Protein AF-A0A3P3VTB8-F1 (afdb_monomer)

pLDDT: mean 76.6, std 10.44, range [50.94, 91.19]

Radius of gyration: 18.46 Å; Cα contacts (8 Å, |Δi|>4): 112; chains: 1; bounding box: 45×30×48 Å

Solvent-accessible surface area (backbone atoms only — not comparable to full-atom values): 8836 Å² total; per-residue (Å²): 131,90,79,65,89,88,55,55,67,68,58,54,49,50,52,53,50,48,54,49,54,54,49,49,51,56,59,46,67,49,94,80,74,82,86,60,81,71,48,73,71,50,76,67,31,66,63,47,53,44,28,51,78,47,33,76,83,40,93,88,55,77,40,37,70,62,40,43,54,48,49,53,51,51,52,53,52,51,52,54,54,50,50,55,60,48,59,49,99,59,34,91,54,35,62,60,30,21,59,41,39,76,76,73,36,62,77,93,73,43,54,72,66,22,50,47,26,39,48,52,52,52,56,52,50,49,54,51,49,53,50,49,53,58,51,36,54,62,70,58,62,73,57,72,62,46,58,50,52,52,73,113

Foldseek 3Di:
DDDDLVDDLVVSVVVLLVVLLVVLVVQLPDPDDDQDPADPLLVPDPLLVLLLVLAVPQPVHFTNVSSVSVSVSLVVSLVVQLQSQCVPPPNPCLVVLCVCLVPPDDPVRRDPSSVVSVVSSVVSSVVSVVVSSVCSSVSYYRDVSSVVSRVD

Secondary structure (DSSP, 8-state):
----TTS-HHHHHHHHHHHHHHHHHHHTT-S---PPPPPHHHHT-HHHHHHHHTSTT-TT---HHHHHHHHHHHHHHHHHHHHHHHHSSSHHHHHHHHHIIIIIS-GGG--HHHHHHHHHHHHHHHHHHHHHHHHHTT--PPPHHHHHHT--

Organism: NCBI:txid2488791

Mean predicted aligned error: 8.89 Å

Sequence (152 aa):
MKLDPTLPWDTLFNRVLQSWKDSAFCQARRPYFIEEPTCESCASDRYVALAMAHDPGSDEGWPHWMQHTLHELINELRTDLLIHLIERPHADGAIEDYYRGSGLIPQHRQDLATRQAVRIVHDHGTVLDLWLRHRLTNLGAWPARVRRAART

Structure (mmCIF, N/CA/C/O backbone):
data_AF-A0A3P3VTB8-F1
#
_entry.id   AF-A0A3P3VTB8-F1
#
loop_
_atom_site.group_PDB
_atom_site.id
_atom_site.type_symbol
_atom_site.l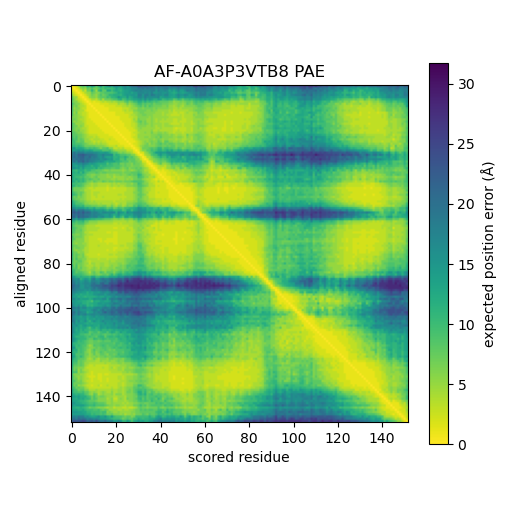abel_atom_id
_atom_site.label_alt_id
_atom_site.label_comp_id
_atom_site.label_asym_id
_atom_site.label_entity_id
_atom_site.label_seq_id
_atom_site.pdbx_PDB_ins_code
_atom_site.Cartn_x
_atom_site.Cartn_y
_atom_site.Cartn_z
_atom_site.occupancy
_atom_site.B_iso_or_equiv
_atom_site.auth_seq_id
_atom_site.auth_comp_id
_atom_site.auth_asym_id
_atom_site.auth_atom_id
_atom_site.pdbx_PDB_model_num
ATOM 1 N N . MET A 1 1 ? 8.432 10.037 6.265 1.00 52.84 1 MET A N 1
ATOM 2 C CA . MET A 1 1 ? 7.830 11.286 5.717 1.00 52.84 1 MET A CA 1
ATOM 3 C C . MET A 1 1 ? 6.620 11.630 6.585 1.00 52.84 1 MET A C 1
ATOM 5 O O . MET A 1 1 ? 5.892 10.702 6.874 1.00 52.84 1 MET A O 1
ATOM 9 N N . LYS A 1 2 ? 6.382 12.870 7.050 1.00 57.00 2 LYS A N 1
ATOM 10 C CA . LYS A 1 2 ? 5.132 13.157 7.799 1.00 57.00 2 LYS A CA 1
ATOM 11 C C . LYS A 1 2 ? 3.961 13.279 6.817 1.00 57.00 2 LYS A C 1
ATOM 13 O O . LYS A 1 2 ? 4.006 14.152 5.949 1.00 57.00 2 LYS A O 1
ATOM 18 N N . LEU A 1 3 ? 2.962 12.401 6.926 1.00 60.25 3 LEU A N 1
ATOM 19 C CA . LEU A 1 3 ? 1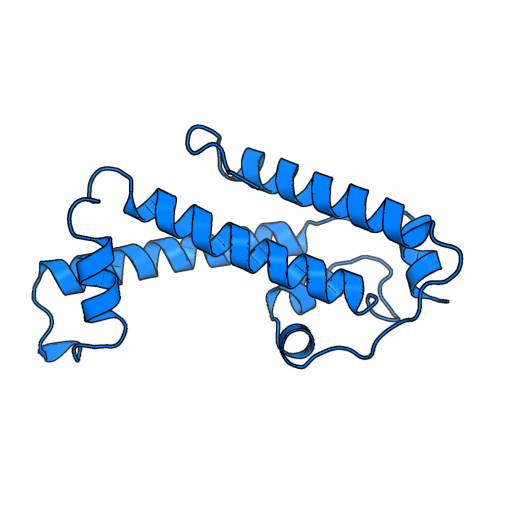.731 12.484 6.136 1.00 60.25 3 LEU A CA 1
ATOM 20 C C . LEU A 1 3 ? 0.850 13.635 6.642 1.00 60.25 3 LEU A C 1
ATOM 22 O O . LEU A 1 3 ? 0.812 13.924 7.835 1.00 60.25 3 LEU A O 1
ATOM 26 N N . ASP A 1 4 ? 0.174 14.316 5.716 1.00 66.12 4 ASP A N 1
ATOM 27 C CA . ASP A 1 4 ? -0.827 15.331 6.049 1.00 66.12 4 ASP A CA 1
ATOM 28 C C . ASP A 1 4 ? -2.194 14.638 6.216 1.00 66.12 4 ASP A C 1
ATOM 30 O O . ASP A 1 4 ? -2.764 14.186 5.217 1.00 66.12 4 ASP A O 1
ATOM 34 N N . PRO A 1 5 ? -2.740 14.554 7.443 1.00 60.44 5 PRO A N 1
ATOM 35 C CA . PRO A 1 5 ? -3.971 13.813 7.740 1.00 60.44 5 PRO A CA 1
ATOM 36 C C . PRO A 1 5 ? -5.236 14.429 7.127 1.00 60.44 5 PRO A C 1
ATOM 38 O O . PRO A 1 5 ? -6.322 13.838 7.193 1.00 60.44 5 PRO A O 1
ATOM 41 N N . THR A 1 6 ? -5.131 15.640 6.574 1.00 66.00 6 THR A N 1
ATOM 42 C CA . THR A 1 6 ? -6.253 16.340 5.941 1.00 66.00 6 THR A CA 1
ATOM 43 C C . THR A 1 6 ? -6.437 15.954 4.476 1.00 66.00 6 THR A C 1
ATOM 45 O O . THR A 1 6 ? -7.511 16.176 3.914 1.00 66.00 6 THR A O 1
ATOM 48 N N . LEU A 1 7 ? -5.427 15.333 3.861 1.00 67.31 7 LEU A N 1
ATOM 49 C CA . LEU A 1 7 ? -5.478 14.930 2.463 1.00 67.31 7 LEU A CA 1
ATOM 50 C C . LEU A 1 7 ? -6.221 13.595 2.278 1.00 67.31 7 LEU A C 1
ATOM 52 O O . LEU A 1 7 ? -6.109 12.695 3.114 1.00 67.31 7 LEU A O 1
ATOM 56 N N . PRO A 1 8 ? -6.937 13.413 1.150 1.00 79.69 8 PRO A N 1
ATOM 57 C CA . PRO A 1 8 ? -7.477 12.112 0.770 1.00 79.69 8 PRO A CA 1
ATOM 58 C C . PRO A 1 8 ? -6.373 11.051 0.686 1.00 79.69 8 PRO A C 1
ATOM 60 O O . PRO A 1 8 ? -5.266 11.336 0.221 1.00 79.69 8 PRO A O 1
ATOM 63 N N . TRP A 1 9 ? -6.681 9.809 1.069 1.00 79.19 9 TRP A N 1
ATOM 64 C CA . TRP A 1 9 ? -5.707 8.708 1.065 1.00 79.19 9 TRP A CA 1
ATOM 65 C C . TRP A 1 9 ? -5.075 8.478 -0.299 1.00 79.19 9 TRP A C 1
ATOM 67 O O . TRP A 1 9 ? -3.876 8.227 -0.384 1.00 79.19 9 TRP A O 1
ATOM 77 N N . ASP A 1 10 ? -5.849 8.630 -1.374 1.00 82.38 10 ASP A N 1
ATOM 78 C CA . ASP A 1 10 ? -5.330 8.503 -2.733 1.00 82.38 10 ASP A CA 1
ATOM 79 C C . ASP A 1 10 ? -4.266 9.558 -3.046 1.00 82.38 10 ASP A C 1
ATOM 81 O O . ASP A 1 10 ? -3.280 9.255 -3.716 1.00 82.38 10 ASP A O 1
ATOM 85 N N . THR A 1 11 ? -4.423 10.781 -2.536 1.00 84.69 11 THR A N 1
ATOM 86 C CA . THR A 1 11 ? -3.439 11.855 -2.705 1.00 84.69 11 THR A CA 1
ATOM 87 C C . THR A 1 11 ? -2.154 11.536 -1.948 1.00 84.69 11 THR A C 1
ATOM 89 O O . THR A 1 11 ? -1.064 11.677 -2.505 1.00 84.69 11 THR A O 1
ATOM 92 N N . LEU A 1 12 ? -2.272 11.065 -0.702 1.00 80.94 12 LEU A N 1
ATOM 93 C CA . LEU A 1 12 ? -1.123 10.643 0.104 1.00 80.94 12 LEU A CA 1
ATOM 94 C C . LEU A 1 12 ? -0.386 9.478 -0.562 1.00 80.94 12 LEU A C 1
ATOM 96 O O . LEU A 1 12 ? 0.823 9.562 -0.773 1.00 80.94 12 LEU A O 1
ATOM 100 N N . PHE A 1 13 ? -1.121 8.448 -0.987 1.00 84.56 13 PHE A N 1
ATOM 101 C CA . PHE A 1 13 ? -0.577 7.299 -1.704 1.00 84.56 13 PHE A CA 1
ATOM 102 C C . PHE A 1 13 ? 0.151 7.706 -2.974 1.00 84.56 13 PHE A C 1
ATOM 104 O O . PHE A 1 13 ? 1.286 7.302 -3.183 1.00 84.56 13 PHE A O 1
ATOM 111 N N . ASN A 1 14 ? -0.477 8.527 -3.820 1.00 86.31 14 ASN A N 1
ATOM 112 C CA . ASN A 1 14 ? 0.114 8.958 -5.082 1.00 86.31 14 ASN A CA 1
ATOM 113 C C . ASN A 1 14 ? 1.413 9.729 -4.863 1.00 86.31 14 ASN A C 1
ATOM 115 O O . ASN A 1 14 ? 2.375 9.526 -5.599 1.00 86.31 14 ASN A O 1
ATOM 119 N N . ARG A 1 15 ? 1.464 10.585 -3.839 1.00 85.38 15 ARG A N 1
ATOM 120 C CA . ARG A 1 15 ? 2.673 11.336 -3.495 1.00 85.38 15 ARG A CA 1
ATOM 121 C C . ARG A 1 15 ? 3.795 10.415 -3.021 1.00 85.38 15 ARG A C 1
ATOM 123 O O . ARG A 1 15 ? 4.923 10.546 -3.488 1.00 85.38 15 ARG A O 1
ATOM 130 N N . VAL A 1 16 ? 3.478 9.490 -2.117 1.00 85.06 16 VAL A N 1
ATOM 131 C CA . VAL A 1 16 ? 4.416 8.486 -1.600 1.00 85.06 16 VAL A CA 1
ATOM 132 C C . VAL A 1 16 ? 4.930 7.599 -2.740 1.00 85.06 16 VAL A C 1
ATOM 134 O O . VAL A 1 16 ? 6.137 7.445 -2.916 1.00 85.06 16 VAL A O 1
ATOM 137 N N . LEU A 1 17 ? 4.020 7.099 -3.577 1.00 85.31 17 LEU A N 1
ATOM 138 C CA . LEU A 1 17 ? 4.336 6.274 -4.736 1.00 85.31 17 LEU A CA 1
ATOM 139 C C . LEU A 1 17 ? 5.222 7.019 -5.736 1.00 85.31 17 LEU A C 1
ATOM 141 O O . LEU A 1 17 ? 6.186 6.446 -6.238 1.00 85.31 17 LEU A O 1
ATOM 145 N N . GLN A 1 18 ? 4.921 8.287 -6.026 1.00 84.81 18 GLN A N 1
ATOM 146 C CA . GLN A 1 18 ? 5.731 9.092 -6.936 1.00 84.81 18 GLN A CA 1
ATOM 147 C C . GLN A 1 18 ? 7.135 9.318 -6.371 1.00 84.81 18 GLN A C 1
ATOM 149 O O . GLN A 1 18 ? 8.112 9.099 -7.080 1.00 84.81 18 GLN A O 1
ATOM 154 N N . SER A 1 19 ? 7.249 9.654 -5.083 1.00 85.19 19 SER A N 1
ATOM 155 C CA . SER A 1 19 ? 8.545 9.801 -4.411 1.00 85.19 19 SER A CA 1
ATOM 156 C C . SER A 1 19 ? 9.375 8.517 -4.481 1.00 85.19 19 SER A C 1
ATOM 158 O O . SER A 1 19 ? 10.590 8.564 -4.678 1.00 85.19 19 SER A O 1
ATOM 160 N N . TRP A 1 20 ? 8.733 7.360 -4.335 1.00 86.56 20 TRP A N 1
ATOM 161 C CA . TRP A 1 20 ? 9.401 6.073 -4.481 1.00 86.56 20 TRP A CA 1
ATOM 162 C C . TRP A 1 20 ? 9.832 5.795 -5.923 1.00 86.56 20 TRP A C 1
ATOM 164 O O . TRP A 1 20 ? 10.980 5.413 -6.144 1.00 86.56 20 TRP A O 1
ATOM 174 N N . LYS A 1 21 ? 8.977 6.076 -6.917 1.00 83.69 21 LYS A N 1
ATOM 175 C CA . LYS A 1 21 ? 9.332 5.987 -8.345 1.00 83.69 21 LYS A CA 1
ATOM 176 C C . LYS A 1 21 ? 10.522 6.890 -8.700 1.00 83.69 21 LYS A C 1
ATOM 178 O O . LYS A 1 21 ? 11.412 6.468 -9.439 1.00 83.69 21 LYS A O 1
ATOM 183 N N . ASP A 1 22 ? 10.578 8.096 -8.143 1.00 84.06 22 ASP A N 1
ATOM 184 C CA . ASP A 1 22 ? 11.679 9.041 -8.352 1.00 84.06 22 ASP A CA 1
ATOM 185 C C . ASP A 1 22 ? 12.980 8.543 -7.700 1.00 84.06 22 ASP A C 1
ATOM 187 O O . ASP A 1 22 ? 14.054 8.611 -8.305 1.00 84.06 22 ASP A O 1
ATOM 191 N N . SER A 1 23 ? 12.890 7.974 -6.493 1.00 81.56 23 SER A N 1
ATOM 192 C CA . SER A 1 23 ? 14.022 7.331 -5.815 1.00 81.56 23 SER A CA 1
ATOM 193 C C . SER A 1 23 ? 14.555 6.147 -6.625 1.00 81.56 23 SER A C 1
ATOM 195 O O . SER A 1 23 ? 15.757 6.067 -6.888 1.00 81.56 23 SER A O 1
ATOM 197 N N . ALA A 1 24 ? 13.660 5.289 -7.120 1.00 78.50 24 ALA A N 1
ATOM 198 C CA . ALA A 1 24 ? 13.995 4.169 -7.992 1.00 78.50 24 ALA A CA 1
ATOM 199 C C . ALA A 1 24 ? 14.728 4.627 -9.261 1.00 78.50 24 ALA A C 1
ATOM 201 O O . ALA A 1 24 ? 15.731 4.034 -9.664 1.00 78.50 24 ALA A O 1
ATOM 202 N N . PHE A 1 25 ? 14.291 5.737 -9.861 1.00 78.12 25 PHE A N 1
ATOM 203 C CA . PHE A 1 25 ? 14.976 6.329 -11.006 1.00 78.12 25 PHE A CA 1
ATOM 204 C C . PHE A 1 25 ? 16.382 6.833 -10.659 1.00 78.12 25 PHE A C 1
ATOM 206 O O . PHE A 1 25 ? 17.309 6.674 -11.456 1.00 78.12 25 PHE A O 1
ATOM 213 N N . CYS A 1 26 ? 16.566 7.430 -9.481 1.00 78.56 26 CYS A N 1
ATOM 214 C CA . CYS A 1 26 ? 17.874 7.877 -9.006 1.00 78.56 26 CYS A CA 1
ATOM 215 C C . CYS A 1 26 ? 18.827 6.707 -8.728 1.00 78.56 26 CYS A C 1
ATOM 217 O O . CYS A 1 26 ? 20.000 6.791 -9.097 1.00 78.56 26 CYS A O 1
ATOM 219 N N . GLN A 1 27 ? 18.340 5.616 -8.133 1.00 75.19 27 GLN A N 1
ATOM 220 C CA . GLN A 1 27 ? 19.145 4.416 -7.874 1.00 75.19 27 GLN A CA 1
ATOM 221 C C . GLN A 1 27 ? 19.598 3.753 -9.178 1.00 75.19 27 GLN A C 1
ATOM 223 O O . GLN A 1 27 ? 20.789 3.511 -9.356 1.00 75.19 27 GLN A O 1
ATOM 228 N N . ALA A 1 28 ? 18.696 3.617 -10.156 1.00 72.81 28 ALA A N 1
ATOM 229 C CA . ALA A 1 28 ? 18.994 3.088 -11.492 1.00 72.81 28 ALA A CA 1
ATOM 230 C C . ALA A 1 28 ? 20.028 3.910 -12.300 1.00 72.81 28 ALA A C 1
ATOM 232 O O . ALA A 1 28 ? 20.452 3.494 -13.379 1.00 72.81 28 ALA A O 1
ATOM 233 N N . ARG A 1 29 ? 20.413 5.109 -11.839 1.00 69.69 29 ARG A N 1
ATOM 234 C CA . ARG A 1 29 ? 21.456 5.945 -12.466 1.00 69.69 29 ARG A CA 1
ATOM 235 C C . ARG A 1 29 ? 22.849 5.726 -11.879 1.00 69.69 29 ARG A C 1
ATOM 237 O O . ARG A 1 29 ? 23.797 6.295 -12.422 1.00 69.69 29 ARG A O 1
ATOM 244 N N . ARG A 1 30 ? 22.990 4.982 -10.780 1.00 69.44 30 ARG A N 1
ATOM 245 C CA . ARG A 1 30 ? 24.281 4.802 -10.109 1.00 69.44 30 ARG A CA 1
ATOM 246 C C . ARG A 1 30 ? 25.142 3.781 -10.874 1.00 69.44 30 ARG A C 1
ATOM 248 O O . ARG A 1 30 ? 24.647 2.706 -11.182 1.00 69.44 30 ARG A O 1
ATOM 255 N N . PRO A 1 31 ? 26.415 4.097 -11.183 1.00 54.88 31 PRO A N 1
ATOM 256 C CA . PRO A 1 31 ? 27.281 3.250 -12.014 1.00 54.88 31 PRO A CA 1
ATOM 257 C C . PRO A 1 31 ? 27.795 1.975 -11.325 1.00 54.88 31 PRO A C 1
ATOM 259 O O . PRO A 1 31 ? 28.299 1.092 -12.006 1.00 54.88 31 PRO A O 1
ATOM 262 N N . TYR A 1 32 ? 27.662 1.870 -10.001 1.00 58.56 32 TYR A N 1
ATOM 263 C CA . TYR A 1 32 ? 28.029 0.687 -9.222 1.00 58.56 32 TYR A CA 1
ATOM 264 C C . TYR A 1 32 ? 26.876 0.373 -8.279 1.00 58.56 32 TYR A C 1
ATOM 266 O O . TYR A 1 32 ? 26.818 0.887 -7.161 1.00 58.56 32 TYR A O 1
ATOM 274 N N . PHE A 1 33 ? 25.909 -0.391 -8.770 1.00 61.06 33 PHE A N 1
ATOM 275 C CA . PHE A 1 33 ? 24.847 -0.926 -7.938 1.00 61.06 33 PHE A CA 1
ATOM 276 C C . PHE A 1 33 ? 25.173 -2.396 -7.678 1.00 61.06 33 PHE A C 1
ATOM 278 O O . PHE A 1 33 ? 25.219 -3.183 -8.615 1.00 61.06 33 PHE A O 1
ATOM 285 N N . ILE A 1 34 ? 25.491 -2.745 -6.430 1.00 61.09 34 ILE A N 1
ATOM 286 C CA . ILE A 1 34 ? 25.679 -4.145 -6.037 1.00 61.09 34 ILE A CA 1
ATOM 287 C C . ILE A 1 34 ? 24.298 -4.666 -5.675 1.00 61.09 34 ILE A C 1
ATOM 289 O O . ILE A 1 34 ? 23.673 -4.161 -4.743 1.00 61.09 34 ILE A O 1
ATOM 293 N N . GLU A 1 35 ? 23.810 -5.636 -6.438 1.00 68.00 35 GLU A N 1
ATOM 294 C CA . GLU A 1 35 ? 22.553 -6.286 -6.117 1.00 68.00 35 GLU A CA 1
ATOM 295 C C . GLU A 1 35 ? 22.746 -7.233 -4.930 1.00 68.00 35 GLU A C 1
ATOM 297 O O . GLU A 1 35 ? 23.545 -8.170 -4.965 1.00 68.00 35 GLU A O 1
ATOM 302 N N . GLU A 1 36 ? 22.027 -6.950 -3.850 1.00 72.44 36 GLU A N 1
ATOM 303 C CA . GLU A 1 36 ? 21.954 -7.837 -2.698 1.00 72.44 36 GLU A CA 1
ATOM 304 C C . GLU A 1 36 ? 20.910 -8.933 -2.944 1.00 72.44 36 GLU A C 1
ATOM 306 O O . GLU A 1 36 ? 19.890 -8.675 -3.591 1.00 72.44 36 GLU A O 1
ATOM 311 N N . PRO A 1 37 ? 21.113 -10.145 -2.404 1.00 77.06 37 PRO A N 1
ATOM 312 C CA . PRO A 1 37 ? 20.089 -11.178 -2.444 1.00 77.06 37 PRO A CA 1
ATOM 313 C C . PRO A 1 37 ? 18.820 -10.721 -1.716 1.00 77.06 37 PRO A C 1
ATOM 315 O O . PRO A 1 37 ? 18.876 -9.979 -0.733 1.00 77.06 37 PRO A O 1
ATOM 318 N N . THR A 1 38 ? 17.668 -11.204 -2.182 1.00 79.00 38 THR A N 1
ATOM 319 C CA . THR A 1 38 ? 16.370 -10.895 -1.576 1.00 79.00 38 THR A CA 1
ATOM 320 C C . THR A 1 38 ? 16.325 -11.326 -0.109 1.00 79.00 38 THR A C 1
ATOM 322 O O . THR A 1 38 ? 16.593 -12.486 0.205 1.00 79.00 38 THR A O 1
ATOM 325 N N . CYS A 1 39 ? 15.960 -10.413 0.796 1.00 86.25 39 CYS A N 1
ATOM 326 C CA . CYS A 1 39 ? 15.788 -10.746 2.210 1.00 86.25 39 CYS A CA 1
ATOM 327 C C . CYS A 1 39 ? 14.464 -11.487 2.486 1.00 86.25 39 CYS A C 1
ATOM 329 O O . CYS A 1 39 ? 13.510 -11.400 1.710 1.00 86.25 39 CYS A O 1
ATOM 331 N N . GLU A 1 40 ? 14.380 -12.190 3.620 1.00 85.50 40 GLU A N 1
ATOM 332 C CA . GLU A 1 40 ? 13.213 -13.006 4.007 1.00 85.50 40 GLU A CA 1
ATOM 333 C C . GLU A 1 40 ? 11.903 -12.199 4.064 1.00 85.50 40 GLU A C 1
ATOM 335 O O . GLU A 1 40 ? 10.859 -12.655 3.586 1.00 85.50 40 GLU A O 1
ATOM 340 N N . SER A 1 41 ? 11.965 -10.966 4.575 1.00 85.31 41 SER A N 1
ATOM 341 C CA . SER A 1 41 ? 10.813 -10.061 4.630 1.00 85.31 41 SER A CA 1
ATOM 342 C C . SER A 1 41 ? 10.291 -9.708 3.238 1.00 85.31 41 SER A C 1
ATOM 344 O O . SER A 1 41 ? 9.084 -9.673 3.036 1.00 85.31 41 SER A O 1
ATOM 346 N N . CYS A 1 42 ? 11.180 -9.487 2.263 1.00 84.56 42 CYS A N 1
ATOM 347 C CA . CYS A 1 42 ? 10.781 -9.182 0.885 1.00 84.56 42 CYS A CA 1
ATOM 348 C C . CYS A 1 42 ? 10.264 -10.424 0.159 1.00 84.56 42 CYS A C 1
ATOM 350 O O . CYS A 1 42 ? 9.267 -10.345 -0.552 1.00 84.56 42 CYS A O 1
ATOM 352 N N . ALA A 1 43 ? 10.901 -11.576 0.379 1.00 82.38 43 ALA A N 1
ATOM 353 C CA . ALA A 1 43 ? 10.512 -12.840 -0.239 1.00 82.38 43 ALA A CA 1
ATOM 354 C C . ALA A 1 43 ? 9.103 -13.299 0.177 1.00 82.38 43 ALA A C 1
ATOM 356 O O . ALA A 1 43 ? 8.418 -13.974 -0.590 1.00 82.38 43 ALA A O 1
ATOM 357 N N . SER A 1 44 ? 8.667 -12.932 1.384 1.00 86.19 44 SER A N 1
ATOM 358 C CA . SER A 1 44 ? 7.348 -13.27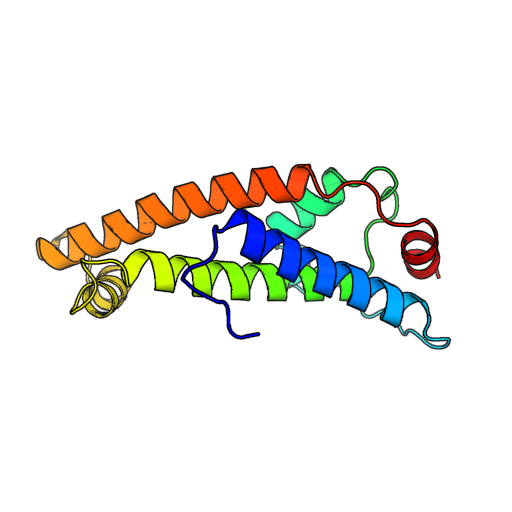2 1.928 1.00 86.19 44 SER A CA 1
ATOM 359 C C . SER A 1 44 ? 6.316 -12.142 1.816 1.00 86.19 44 SER A C 1
ATOM 361 O O . SER A 1 44 ? 5.150 -12.337 2.180 1.00 86.19 44 SER A O 1
ATOM 363 N N . ASP A 1 45 ? 6.694 -10.969 1.294 1.00 90.44 45 ASP A N 1
ATOM 364 C CA . ASP A 1 45 ? 5.782 -9.834 1.222 1.00 90.44 45 ASP A CA 1
ATOM 365 C C . ASP A 1 45 ? 4.748 -10.008 0.100 1.00 90.44 45 ASP A C 1
ATOM 367 O O . ASP A 1 45 ? 5.016 -9.879 -1.097 1.00 90.44 45 ASP A O 1
ATOM 371 N N . ARG A 1 46 ? 3.504 -10.256 0.517 1.00 90.56 46 ARG A N 1
ATOM 372 C CA . ARG A 1 46 ? 2.361 -10.458 -0.384 1.00 90.56 46 ARG A CA 1
ATOM 373 C C . ARG A 1 46 ? 2.064 -9.264 -1.293 1.00 90.56 46 ARG A C 1
ATOM 375 O O . ARG A 1 46 ? 1.488 -9.453 -2.359 1.00 90.56 46 ARG A O 1
ATOM 382 N N . TYR A 1 47 ? 2.371 -8.043 -0.867 1.00 90.50 47 TYR A N 1
ATOM 383 C CA . TYR A 1 47 ? 2.077 -6.832 -1.621 1.00 90.50 47 TYR A CA 1
ATOM 384 C C . TYR A 1 47 ? 3.138 -6.565 -2.681 1.00 90.50 47 TYR A C 1
ATOM 386 O O . TYR A 1 47 ? 2.789 -6.208 -3.805 1.00 90.50 47 TYR A O 1
ATOM 394 N N . VAL A 1 48 ? 4.408 -6.786 -2.345 1.00 89.00 48 VAL A N 1
ATOM 395 C CA . VAL A 1 48 ? 5.512 -6.770 -3.308 1.00 89.00 48 VAL A CA 1
ATOM 396 C C . VAL A 1 48 ? 5.283 -7.845 -4.367 1.00 89.00 48 VAL A C 1
ATOM 398 O O . VAL A 1 48 ? 5.285 -7.533 -5.556 1.00 89.00 48 VAL A O 1
ATOM 401 N N . ALA A 1 49 ? 4.971 -9.076 -3.951 1.00 89.06 49 ALA A N 1
ATOM 402 C CA . ALA A 1 49 ? 4.653 -10.166 -4.870 1.00 89.06 49 ALA A CA 1
ATOM 403 C C . ALA A 1 49 ? 3.464 -9.825 -5.786 1.00 89.06 49 ALA A C 1
ATOM 405 O O . ALA A 1 49 ? 3.517 -10.057 -6.994 1.00 89.06 49 ALA A O 1
ATOM 406 N N . LEU A 1 50 ? 2.404 -9.224 -5.233 1.00 90.81 50 LEU A N 1
ATOM 407 C CA . LEU A 1 50 ? 1.239 -8.788 -6.003 1.00 90.81 50 LEU A CA 1
ATOM 408 C C . LEU A 1 50 ? 1.591 -7.705 -7.032 1.00 90.81 50 LEU A C 1
ATOM 410 O O . LEU A 1 50 ? 1.132 -7.786 -8.171 1.00 90.81 50 LEU A O 1
ATOM 414 N N . ALA A 1 51 ? 2.382 -6.708 -6.631 1.00 89.00 51 ALA A N 1
ATOM 415 C CA . ALA A 1 51 ? 2.828 -5.617 -7.491 1.00 89.00 51 ALA A CA 1
ATOM 416 C C . ALA A 1 51 ? 3.692 -6.127 -8.651 1.00 89.00 51 ALA A C 1
ATOM 418 O O . ALA A 1 51 ? 3.464 -5.746 -9.796 1.00 89.00 51 ALA A O 1
ATOM 419 N N . MET A 1 52 ? 4.633 -7.029 -8.362 1.00 86.56 52 MET A N 1
ATOM 420 C CA . MET A 1 52 ? 5.478 -7.669 -9.371 1.00 86.56 52 MET A CA 1
ATOM 421 C C . MET A 1 52 ? 4.651 -8.498 -10.354 1.00 86.56 52 MET A C 1
ATOM 423 O O . MET A 1 52 ? 4.805 -8.346 -11.558 1.00 86.56 52 MET A O 1
ATOM 427 N N . ALA A 1 53 ? 3.709 -9.311 -9.867 1.00 87.56 53 ALA A N 1
ATOM 428 C CA . ALA A 1 53 ? 2.861 -10.143 -10.724 1.00 87.56 53 ALA A CA 1
ATOM 429 C C . ALA A 1 53 ? 1.997 -9.340 -11.719 1.00 87.56 53 ALA A C 1
ATOM 431 O O . ALA A 1 53 ? 1.535 -9.896 -12.713 1.00 87.56 53 ALA A O 1
ATOM 432 N N . HIS A 1 54 ? 1.764 -8.052 -11.451 1.00 87.81 54 HIS A N 1
ATOM 433 C CA . HIS A 1 54 ? 0.972 -7.157 -12.299 1.00 87.81 54 HIS A CA 1
ATOM 434 C C . HIS A 1 54 ? 1.825 -6.119 -13.041 1.00 87.81 54 HIS A C 1
ATOM 436 O O . HIS A 1 54 ? 1.271 -5.222 -13.678 1.00 87.81 54 HIS A O 1
ATOM 442 N N . ASP A 1 55 ? 3.155 -6.223 -12.988 1.00 83.50 55 ASP A N 1
ATOM 443 C CA . ASP A 1 55 ? 4.047 -5.360 -13.754 1.00 83.50 55 ASP A CA 1
ATOM 444 C C . ASP A 1 55 ? 4.281 -5.923 -15.166 1.00 83.50 55 ASP A C 1
ATOM 446 O O . ASP A 1 55 ? 4.921 -6.966 -15.332 1.00 83.50 55 ASP A O 1
ATOM 450 N N . PRO A 1 56 ? 3.806 -5.242 -16.223 1.00 68.88 56 PRO A N 1
ATOM 451 C CA . PRO A 1 56 ? 4.049 -5.676 -17.589 1.00 68.88 56 PRO A CA 1
ATOM 452 C C . PRO A 1 56 ? 5.539 -5.515 -17.947 1.00 68.88 56 PRO A C 1
ATOM 454 O O . PRO A 1 56 ? 6.022 -4.431 -18.302 1.00 68.88 56 PRO A O 1
ATOM 457 N N . GLY A 1 57 ? 6.266 -6.632 -17.890 1.00 65.19 57 GLY A N 1
ATOM 458 C CA . GLY A 1 57 ? 7.673 -6.746 -18.281 1.00 65.19 57 GLY A CA 1
ATOM 459 C C . GLY A 1 57 ? 8.629 -7.215 -17.182 1.00 65.19 57 GLY A C 1
ATOM 460 O O . GLY A 1 57 ? 9.838 -7.055 -17.366 1.00 65.19 57 GLY A O 1
ATOM 461 N N . SER A 1 58 ? 8.120 -7.770 -16.076 1.00 63.50 58 SER A N 1
ATOM 462 C CA . SER A 1 58 ? 8.921 -8.313 -14.970 1.00 63.50 58 SER A CA 1
ATOM 463 C C . SER A 1 58 ? 9.225 -9.816 -15.092 1.00 63.50 58 SER A C 1
ATOM 465 O O . SER A 1 58 ? 9.299 -10.494 -14.070 1.00 63.50 58 SER A O 1
ATOM 467 N N . ASP A 1 59 ? 9.397 -10.362 -16.300 1.00 61.50 59 ASP A N 1
ATOM 468 C CA . ASP A 1 59 ? 9.660 -11.805 -16.493 1.00 61.50 59 ASP A CA 1
ATOM 469 C C . ASP A 1 59 ? 10.899 -12.307 -15.712 1.00 61.50 59 ASP A C 1
ATOM 471 O O . ASP A 1 59 ? 10.998 -13.487 -15.393 1.00 61.50 59 ASP A O 1
ATOM 475 N N . GLU A 1 60 ? 11.815 -11.400 -15.352 1.00 65.56 60 GLU A N 1
ATOM 476 C CA . GLU A 1 60 ? 13.036 -11.665 -14.571 1.00 65.56 60 GLU A CA 1
ATOM 477 C C . GLU A 1 60 ? 12.940 -11.187 -13.103 1.00 65.56 60 GLU A 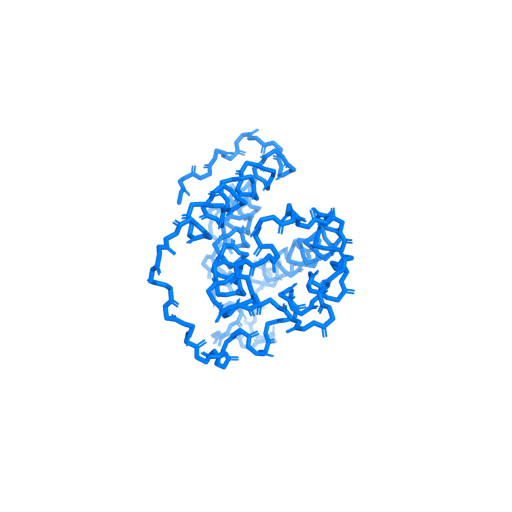C 1
ATOM 479 O O . GLU A 1 60 ? 13.908 -11.263 -12.353 1.00 65.56 60 GLU A O 1
ATOM 484 N N . GLY A 1 61 ? 11.765 -10.723 -12.663 1.00 73.50 61 GLY A N 1
ATOM 485 C CA . GLY A 1 61 ? 11.549 -10.155 -11.332 1.00 73.50 61 GLY A CA 1
ATOM 486 C C . GLY A 1 61 ? 12.024 -8.703 -11.191 1.00 73.50 61 GLY A C 1
ATOM 487 O O . GLY A 1 61 ? 12.483 -8.069 -12.140 1.00 73.50 61 GLY A O 1
ATOM 488 N N . TRP A 1 62 ? 11.838 -8.135 -9.998 1.00 81.62 62 TRP A N 1
ATOM 489 C CA . TRP A 1 62 ? 12.372 -6.819 -9.633 1.00 81.62 62 TRP A CA 1
ATOM 490 C C . TRP A 1 62 ? 13.642 -6.984 -8.798 1.00 81.62 62 TRP A C 1
ATOM 492 O O . TRP A 1 62 ? 13.728 -7.954 -8.046 1.00 81.62 62 TRP A O 1
ATOM 502 N N . PRO A 1 63 ? 14.571 -6.018 -8.812 1.00 80.69 63 PRO A N 1
ATOM 503 C CA . PRO A 1 63 ? 15.747 -6.074 -7.957 1.00 80.69 63 PRO A CA 1
ATOM 504 C C . PRO A 1 63 ? 15.391 -6.009 -6.479 1.00 80.69 63 PRO A C 1
ATOM 506 O O . PRO A 1 63 ? 14.408 -5.357 -6.103 1.00 80.69 63 PRO A O 1
ATOM 509 N N . HIS A 1 64 ? 16.229 -6.592 -5.621 1.00 83.69 64 HIS A N 1
ATOM 510 C CA . HIS A 1 64 ? 15.957 -6.629 -4.179 1.00 83.69 64 HIS A CA 1
ATOM 511 C C . HIS A 1 64 ? 15.704 -5.240 -3.579 1.00 83.69 64 HIS A C 1
ATOM 513 O O . HIS A 1 64 ? 14.730 -5.058 -2.858 1.00 83.69 64 HIS A O 1
ATOM 519 N N . TRP A 1 65 ? 16.512 -4.231 -3.909 1.00 82.94 65 TRP A N 1
ATOM 520 C CA . TRP A 1 65 ? 16.338 -2.878 -3.363 1.00 82.94 65 TRP A CA 1
ATOM 521 C C . TRP A 1 65 ? 14.961 -2.280 -3.670 1.00 82.94 65 TRP A C 1
ATOM 523 O O . TRP A 1 65 ? 14.404 -1.515 -2.882 1.00 82.94 65 TRP A O 1
ATOM 533 N N . MET A 1 66 ? 14.395 -2.622 -4.823 1.00 83.62 66 MET A N 1
ATOM 534 C CA . MET A 1 66 ? 13.104 -2.122 -5.266 1.00 83.62 66 MET A CA 1
ATOM 535 C C . MET A 1 66 ? 11.969 -2.823 -4.523 1.00 83.62 66 MET A C 1
ATOM 537 O O . MET A 1 66 ? 11.021 -2.170 -4.090 1.00 83.62 66 MET A O 1
ATOM 541 N N . GLN A 1 67 ? 12.109 -4.135 -4.318 1.00 86.44 67 GLN A N 1
ATOM 542 C CA . GLN A 1 67 ? 11.233 -4.922 -3.452 1.00 86.44 67 GLN A CA 1
ATOM 543 C C . GLN A 1 67 ? 11.258 -4.388 -2.012 1.00 86.44 67 GLN A C 1
ATOM 545 O O . GLN A 1 67 ? 10.210 -4.119 -1.430 1.00 86.44 67 GLN A O 1
ATOM 550 N N . HIS A 1 68 ? 12.456 -4.158 -1.472 1.00 87.06 68 HIS A N 1
ATOM 551 C CA . HIS A 1 68 ? 12.675 -3.713 -0.099 1.00 87.06 68 HIS A CA 1
ATOM 552 C C . HIS A 1 68 ? 12.095 -2.328 0.165 1.00 87.06 68 HIS A C 1
ATOM 554 O O . HIS A 1 68 ? 11.305 -2.142 1.086 1.00 87.06 68 HIS A O 1
ATOM 560 N N . THR A 1 69 ? 12.403 -1.366 -0.701 1.00 86.44 69 THR A N 1
ATOM 561 C CA . THR A 1 69 ? 11.886 0.000 -0.555 1.00 86.44 69 THR A CA 1
ATOM 562 C C . THR A 1 69 ? 10.369 0.078 -0.726 1.00 86.44 69 THR A C 1
ATOM 564 O O . THR A 1 69 ? 9.734 0.919 -0.092 1.00 86.44 69 THR A O 1
ATOM 567 N N . LEU A 1 70 ? 9.761 -0.795 -1.543 1.00 87.94 70 LEU A N 1
ATOM 568 C CA . LEU A 1 70 ? 8.302 -0.899 -1.618 1.00 87.94 70 LEU A CA 1
ATOM 569 C C . LEU A 1 70 ? 7.713 -1.506 -0.336 1.00 87.94 70 LEU A C 1
ATOM 571 O O . LEU A 1 70 ? 6.714 -0.995 0.167 1.00 87.94 70 LEU A O 1
ATOM 575 N N . HIS A 1 71 ? 8.321 -2.569 0.195 1.00 89.31 71 HIS A N 1
ATOM 576 C CA . HIS A 1 71 ? 7.915 -3.194 1.456 1.00 89.31 71 HIS A CA 1
ATOM 577 C C . HIS A 1 71 ? 7.915 -2.187 2.615 1.00 89.31 71 HIS A C 1
ATOM 579 O O . HIS A 1 71 ? 6.902 -2.030 3.300 1.00 89.31 71 HIS A O 1
ATOM 585 N N . GLU A 1 72 ? 9.018 -1.456 2.799 1.00 88.81 72 GLU A N 1
ATOM 586 C CA . GLU A 1 72 ? 9.140 -0.419 3.831 1.00 88.81 72 GLU A CA 1
ATOM 587 C C . GLU A 1 72 ? 8.061 0.655 3.672 1.00 88.81 72 GLU A C 1
ATOM 589 O O . GLU A 1 72 ? 7.330 0.957 4.615 1.00 88.81 72 GLU A O 1
ATOM 594 N N . LEU A 1 73 ? 7.885 1.162 2.451 1.00 87.75 73 LEU A N 1
ATOM 595 C CA . LEU A 1 73 ? 6.894 2.185 2.134 1.00 87.75 73 LEU A CA 1
ATOM 596 C C . LEU A 1 73 ? 5.462 1.742 2.442 1.00 87.75 73 LEU A C 1
ATOM 598 O O . LEU A 1 73 ? 4.670 2.526 2.968 1.00 87.75 73 LEU A O 1
ATOM 602 N N . ILE A 1 74 ? 5.106 0.498 2.117 1.00 88.88 74 ILE A N 1
ATOM 603 C CA . ILE A 1 74 ? 3.775 -0.042 2.408 1.00 88.88 74 ILE A CA 1
ATOM 604 C C . ILE A 1 74 ? 3.575 -0.183 3.916 1.00 88.88 74 ILE A C 1
ATOM 606 O O . ILE A 1 74 ? 2.490 0.127 4.409 1.00 88.88 74 ILE A O 1
ATOM 610 N N . ASN A 1 75 ? 4.589 -0.623 4.659 1.00 86.19 75 ASN A N 1
ATOM 611 C CA . ASN A 1 75 ? 4.500 -0.749 6.112 1.00 86.19 75 ASN A CA 1
ATOM 612 C C . ASN A 1 75 ? 4.360 0.609 6.808 1.00 86.19 75 ASN A C 1
ATOM 614 O O . ASN A 1 75 ? 3.500 0.747 7.683 1.00 86.19 75 ASN A O 1
ATOM 618 N N . GLU A 1 76 ? 5.135 1.612 6.389 1.00 85.75 76 GLU A N 1
ATOM 619 C CA . GLU A 1 76 ? 4.997 2.989 6.875 1.00 85.75 76 GLU A CA 1
ATOM 620 C C . GLU A 1 76 ? 3.588 3.520 6.598 1.00 85.75 76 GLU A C 1
ATOM 622 O O . GLU A 1 76 ? 2.868 3.904 7.519 1.00 85.75 76 GLU A O 1
ATOM 627 N N . LEU A 1 77 ? 3.136 3.439 5.343 1.00 84.50 77 LEU A N 1
ATOM 628 C CA . LEU A 1 77 ? 1.824 3.939 4.948 1.00 84.50 77 LEU A CA 1
ATOM 629 C C . LEU A 1 77 ? 0.685 3.228 5.688 1.00 84.50 77 LEU A C 1
ATOM 631 O O . LEU A 1 77 ? -0.291 3.868 6.077 1.00 84.50 77 LEU A O 1
ATOM 635 N N . ARG A 1 78 ? 0.778 1.906 5.876 1.00 84.69 78 ARG A N 1
ATOM 636 C CA . ARG A 1 78 ? -0.245 1.149 6.607 1.00 84.69 78 ARG A CA 1
ATOM 637 C C . ARG A 1 78 ? -0.342 1.600 8.051 1.00 84.69 78 ARG A C 1
ATOM 639 O O . ARG A 1 78 ? -1.451 1.744 8.556 1.00 84.69 78 ARG A O 1
ATOM 646 N N . THR A 1 79 ? 0.804 1.803 8.687 1.00 80.19 79 THR A N 1
ATOM 647 C CA . THR A 1 79 ? 0.882 2.255 10.074 1.00 80.19 79 THR A CA 1
ATOM 648 C C . THR A 1 79 ? 0.264 3.641 10.207 1.00 80.19 79 THR A C 1
ATOM 650 O O . THR A 1 79 ? -0.658 3.815 11.000 1.00 80.19 79 THR A O 1
ATOM 653 N N . ASP A 1 80 ? 0.672 4.591 9.366 1.00 79.44 80 ASP A N 1
ATOM 654 C CA . ASP A 1 80 ? 0.173 5.965 9.430 1.00 79.44 80 ASP A CA 1
ATOM 655 C C . ASP A 1 80 ? -1.330 6.059 9.114 1.00 79.44 80 ASP A C 1
ATOM 657 O O . ASP A 1 80 ? -2.075 6.750 9.808 1.00 79.44 80 ASP A O 1
ATOM 661 N N . LEU A 1 81 ? -1.816 5.337 8.095 1.00 76.56 81 LEU A N 1
ATOM 662 C CA . LEU A 1 81 ? -3.243 5.334 7.751 1.00 76.56 81 LEU A CA 1
ATOM 663 C C . LEU A 1 81 ? -4.099 4.678 8.840 1.00 76.56 81 LEU A C 1
ATOM 665 O O . LEU A 1 81 ? -5.197 5.161 9.113 1.00 76.56 81 LEU A O 1
ATOM 669 N N . LEU A 1 82 ? -3.610 3.610 9.480 1.00 76.12 82 LEU A N 1
ATOM 670 C CA . LEU A 1 82 ? -4.297 2.995 10.617 1.00 76.12 82 LEU A CA 1
ATOM 671 C C . LEU A 1 82 ? -4.341 3.938 11.819 1.00 76.12 82 LEU A C 1
ATOM 673 O O . LEU A 1 82 ? -5.405 4.086 12.413 1.00 76.12 82 LEU A O 1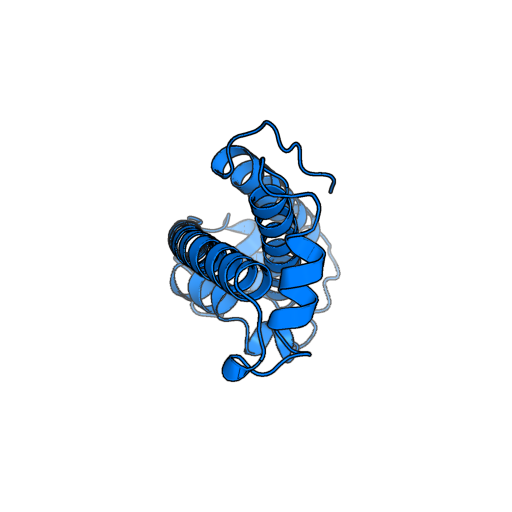
ATOM 677 N N . ILE A 1 83 ? -3.235 4.614 12.140 1.00 73.62 83 ILE A N 1
ATOM 678 C CA . ILE A 1 83 ? -3.199 5.627 13.203 1.00 73.62 83 ILE A CA 1
ATOM 679 C C . ILE A 1 83 ? -4.239 6.714 12.918 1.00 73.62 83 ILE A C 1
ATOM 681 O O . ILE A 1 83 ? -5.099 6.962 13.756 1.00 73.62 83 ILE A O 1
ATOM 685 N N . HIS A 1 84 ? -4.263 7.277 11.708 1.00 71.50 84 HIS A N 1
ATOM 686 C CA . HIS A 1 84 ? -5.234 8.314 11.343 1.00 71.50 84 HIS A CA 1
ATOM 687 C C . HIS A 1 84 ? -6.694 7.852 11.376 1.00 71.50 84 HIS A C 1
ATOM 689 O O . HIS A 1 84 ? -7.588 8.648 11.666 1.00 71.50 84 HIS A O 1
ATOM 695 N N . LEU A 1 85 ? -6.953 6.582 11.066 1.00 69.00 85 LEU A N 1
ATOM 696 C CA . LEU A 1 85 ? -8.286 5.995 11.169 1.00 69.00 85 LEU A CA 1
ATOM 697 C C . LEU A 1 85 ? -8.749 5.856 12.613 1.00 69.00 85 LEU A C 1
ATOM 699 O O . LEU A 1 85 ? -9.922 6.086 12.895 1.00 69.00 85 LEU A O 1
ATOM 703 N N . ILE A 1 86 ? -7.833 5.509 13.513 1.00 65.88 86 ILE A N 1
ATOM 704 C CA . ILE A 1 86 ? -8.126 5.393 14.940 1.00 65.88 86 ILE 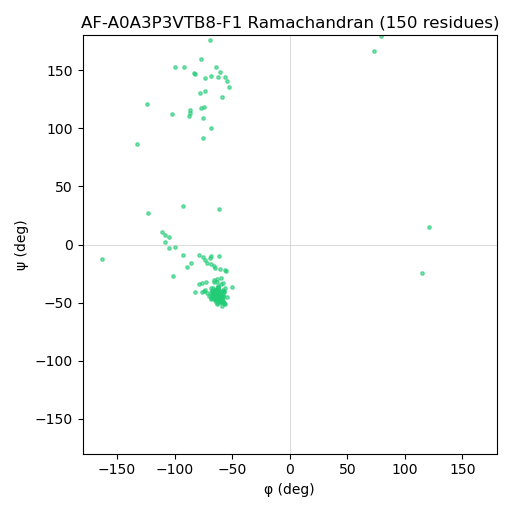A CA 1
ATOM 705 C C . ILE A 1 86 ? -8.227 6.786 15.586 1.00 65.88 86 ILE A C 1
ATOM 707 O O . ILE A 1 86 ? -9.045 6.979 16.480 1.00 65.88 86 ILE A O 1
ATOM 711 N N . GLU A 1 87 ? -7.457 7.768 15.101 1.00 66.31 87 GLU A N 1
ATOM 712 C CA . GLU A 1 87 ? -7.409 9.147 15.611 1.00 66.31 87 GLU A CA 1
ATOM 713 C C . GLU A 1 87 ? -8.659 10.001 15.301 1.00 66.31 87 GLU A C 1
ATOM 715 O O . GLU A 1 87 ? -8.879 11.032 15.938 1.00 66.31 87 GLU A O 1
ATOM 720 N N . ARG A 1 88 ? -9.531 9.593 14.368 1.00 55.38 88 ARG A N 1
ATOM 721 C CA . ARG A 1 88 ? -10.812 10.283 14.107 1.00 55.38 88 ARG A CA 1
ATOM 722 C C . ARG A 1 88 ? -11.955 9.692 14.946 1.00 55.38 88 ARG A C 1
ATOM 724 O O . ARG A 1 88 ? -12.017 8.488 15.156 1.00 55.38 88 ARG A O 1
ATOM 731 N N . PRO A 1 89 ? -12.986 10.491 15.268 1.00 51.44 89 PRO A N 1
ATOM 732 C CA . PRO A 1 89 ? -13.291 11.078 16.585 1.00 51.44 89 PRO A CA 1
ATOM 733 C C . PRO A 1 89 ? -13.563 10.083 17.751 1.00 51.44 89 PRO A C 1
ATOM 735 O O . PRO A 1 89 ? -14.321 10.396 18.666 1.00 51.44 89 PRO A O 1
ATOM 738 N N . HIS A 1 90 ? -12.960 8.892 17.749 1.00 51.41 90 HIS A N 1
ATOM 739 C CA . HIS A 1 90 ? -13.116 7.850 18.777 1.00 51.41 90 HIS A CA 1
ATOM 740 C C . HIS A 1 90 ? -11.846 7.637 19.633 1.00 51.41 90 HIS A C 1
ATOM 742 O O . HIS A 1 90 ? -11.752 6.648 20.353 1.00 51.41 90 HIS A O 1
ATOM 748 N N . ALA A 1 91 ? -10.856 8.527 19.516 1.00 53.03 91 ALA A N 1
ATOM 749 C CA . ALA A 1 91 ? -9.443 8.177 19.671 1.00 53.03 91 ALA A CA 1
ATOM 750 C C . ALA A 1 91 ? -8.837 8.245 21.074 1.00 53.03 91 ALA A C 1
ATOM 752 O O . ALA A 1 91 ? -7.796 7.624 21.299 1.00 53.03 91 ALA A O 1
ATOM 753 N N . ASP A 1 92 ? -9.451 8.959 22.014 1.00 50.94 92 ASP A N 1
ATOM 754 C CA . ASP A 1 92 ? -8.925 9.003 23.378 1.00 50.94 92 ASP A CA 1
ATOM 755 C C . ASP A 1 92 ? -9.268 7.675 24.074 1.00 50.94 92 ASP A C 1
ATOM 757 O O . ASP A 1 92 ? -10.360 7.491 24.606 1.00 50.94 92 ASP A O 1
ATOM 761 N N . GLY A 1 93 ? -8.345 6.710 23.993 1.00 58.38 93 GLY A N 1
ATOM 762 C CA . GLY A 1 93 ? -8.437 5.378 24.608 1.00 58.38 93 GLY A CA 1
ATOM 763 C C . GLY A 1 93 ? -8.504 4.207 23.619 1.00 58.38 93 GLY A C 1
ATOM 764 O O . GLY A 1 93 ? -8.036 3.118 23.940 1.00 58.38 93 GLY A O 1
ATOM 765 N N . ALA A 1 94 ? -8.970 4.420 22.382 1.00 63.00 94 ALA A N 1
ATOM 766 C CA . ALA A 1 94 ? -9.150 3.335 21.406 1.00 63.00 94 ALA A CA 1
ATOM 767 C C . ALA A 1 94 ? -7.833 2.675 20.949 1.00 63.00 94 ALA A C 1
ATOM 769 O O . ALA A 1 94 ? -7.811 1.475 20.676 1.00 63.00 94 ALA A O 1
ATOM 770 N N . ILE A 1 95 ? -6.726 3.429 20.888 1.00 64.12 95 ILE A N 1
ATOM 771 C CA . ILE A 1 95 ? -5.396 2.881 20.562 1.00 64.12 95 ILE A CA 1
ATOM 772 C C . ILE A 1 95 ? -4.899 1.969 21.690 1.00 64.12 95 ILE A C 1
ATOM 774 O O . ILE A 1 95 ? -4.436 0.857 21.434 1.00 64.12 95 ILE A O 1
ATOM 778 N N . GLU A 1 96 ? -5.007 2.422 22.940 1.00 68.62 96 GLU A N 1
ATOM 779 C CA . GLU A 1 96 ? -4.568 1.651 24.105 1.00 68.62 96 GLU A CA 1
ATOM 780 C C . GLU A 1 96 ? -5.405 0.376 24.266 1.00 68.62 96 GLU A C 1
ATOM 782 O O . GLU A 1 96 ? -4.854 -0.717 24.420 1.00 68.62 96 GLU A O 1
ATOM 787 N N . ASP A 1 97 ? -6.725 0.500 24.138 1.00 67.88 97 ASP A N 1
ATOM 788 C CA . ASP A 1 97 ? -7.660 -0.621 24.178 1.00 67.88 97 ASP A CA 1
ATOM 789 C C . ASP A 1 97 ? -7.415 -1.606 23.025 1.00 67.88 97 ASP A C 1
ATOM 791 O O . ASP A 1 97 ? -7.451 -2.821 23.231 1.00 67.88 97 ASP A O 1
ATOM 795 N N . TYR A 1 98 ? -7.070 -1.128 21.824 1.00 69.75 98 TYR A N 1
ATOM 796 C CA . TYR A 1 98 ? -6.642 -1.998 20.728 1.00 69.75 98 TYR A CA 1
ATOM 797 C C . TYR A 1 98 ? -5.365 -2.773 21.068 1.00 69.75 98 TYR A C 1
ATOM 799 O O . TYR A 1 98 ? -5.340 -3.994 20.905 1.00 69.75 98 TYR A O 1
ATOM 807 N N . TYR A 1 99 ? -4.303 -2.120 21.547 1.00 69.81 99 TYR A N 1
ATOM 808 C CA . TYR A 1 99 ? -3.062 -2.821 21.907 1.00 69.81 99 TYR A CA 1
ATOM 809 C C . TYR A 1 99 ? -3.288 -3.826 23.042 1.00 69.81 99 TYR A C 1
ATOM 811 O O . TYR A 1 99 ? -2.762 -4.940 23.014 1.00 69.81 99 TYR A O 1
ATOM 819 N N . ARG A 1 100 ? -4.146 -3.478 24.004 1.00 65.81 100 ARG A N 1
ATOM 820 C CA . ARG A 1 100 ? -4.566 -4.367 25.087 1.00 65.81 100 ARG A CA 1
ATOM 821 C C . ARG A 1 100 ? -5.345 -5.582 24.561 1.00 65.81 100 ARG A C 1
ATOM 823 O O . ARG A 1 100 ? -5.084 -6.712 24.974 1.00 65.81 100 ARG A O 1
ATOM 830 N N . GLY A 1 101 ? -6.264 -5.388 23.621 1.00 62.50 101 GLY A N 1
ATOM 831 C CA . GLY A 1 101 ? -7.089 -6.456 23.048 1.00 62.50 101 GLY A CA 1
ATOM 832 C C . GLY A 1 101 ? -6.401 -7.320 21.983 1.00 62.50 101 GLY A C 1
ATOM 833 O O . GLY A 1 101 ? -6.671 -8.514 21.898 1.00 62.50 101 GLY A O 1
ATOM 834 N N . SER A 1 102 ? -5.507 -6.756 21.172 1.00 66.75 102 SER A N 1
ATOM 835 C CA . SER A 1 102 ? -4.904 -7.433 20.007 1.00 66.75 102 SER A CA 1
ATOM 836 C C . SER A 1 102 ? -3.835 -8.475 20.351 1.00 66.75 102 SER A C 1
ATOM 838 O O . SER A 1 102 ? -3.460 -9.262 19.486 1.00 66.75 102 SER A O 1
ATOM 840 N N . GLY A 1 103 ? -3.378 -8.536 21.605 1.00 66.12 103 GLY A N 1
ATOM 841 C CA . GLY A 1 103 ? -2.387 -9.536 22.015 1.00 66.12 103 GLY A CA 1
ATOM 842 C C . GLY A 1 103 ? -2.230 -9.777 23.515 1.00 66.12 103 GLY A C 1
ATOM 843 O O . GLY A 1 103 ? -1.611 -10.770 23.888 1.00 66.12 103 GLY A O 1
ATOM 844 N N . LEU A 1 104 ? -2.787 -8.923 24.384 1.00 71.88 104 LEU A N 1
ATOM 845 C CA . LEU A 1 104 ? -2.590 -9.038 25.838 1.00 71.88 104 LEU A CA 1
ATOM 846 C C . LEU A 1 104 ? -3.786 -9.666 26.564 1.00 71.88 104 LEU A C 1
ATOM 848 O O . LEU A 1 104 ? -3.608 -10.295 27.607 1.00 71.88 104 LEU A O 1
ATOM 852 N N . ILE A 1 105 ? -5.002 -9.531 26.024 1.00 74.19 105 ILE A N 1
ATOM 853 C CA . ILE A 1 105 ? -6.227 -10.032 26.655 1.00 74.19 105 ILE A CA 1
ATOM 854 C C . ILE A 1 105 ? -6.975 -10.986 25.711 1.00 74.19 105 ILE A C 1
ATOM 856 O O . ILE A 1 105 ? -7.410 -10.564 24.637 1.00 74.19 105 ILE A O 1
ATOM 860 N N . PRO A 1 106 ? -7.212 -12.252 26.117 1.00 79.38 106 PRO A N 1
ATOM 861 C CA . PRO A 1 106 ? -8.057 -13.178 25.366 1.00 79.38 106 PRO A CA 1
ATOM 862 C C . PRO A 1 106 ? -9.446 -12.592 25.093 1.00 79.38 106 PRO A C 1
ATOM 864 O O . PRO A 1 106 ? -10.045 -12.005 25.991 1.00 79.38 106 PRO A O 1
ATOM 867 N N . GLN A 1 107 ? -10.007 -12.822 23.901 1.00 80.06 107 GLN A N 1
ATOM 868 C CA . GLN A 1 107 ? -11.269 -12.209 23.446 1.00 80.06 107 GLN A CA 1
ATOM 869 C C . GLN A 1 107 ? -12.433 -12.319 24.452 1.00 80.06 107 GLN A C 1
ATOM 871 O O . GLN A 1 107 ? -13.212 -11.382 24.615 1.00 80.06 107 GLN A O 1
ATOM 876 N N . HIS A 1 108 ? -12.530 -13.440 25.175 1.00 82.94 108 HIS A N 1
ATOM 877 C CA . HIS A 1 108 ? -13.570 -13.669 26.185 1.00 82.94 108 HIS A CA 1
ATOM 878 C C . HIS A 1 108 ? -13.443 -12.785 27.442 1.00 82.94 108 HIS A C 1
ATOM 880 O O . HIS A 1 108 ? -14.403 -12.675 28.199 1.00 82.94 108 HIS A O 1
ATOM 886 N N . ARG A 1 109 ? -12.278 -12.164 27.676 1.00 82.31 109 ARG A N 1
ATOM 887 C CA . ARG A 1 109 ? -11.997 -11.251 28.801 1.00 82.31 109 ARG A CA 1
ATOM 888 C C . ARG A 1 109 ? -11.949 -9.781 28.396 1.00 82.31 109 ARG A C 1
ATOM 890 O O . ARG A 1 109 ? -11.748 -8.930 29.254 1.00 82.31 109 ARG A O 1
ATOM 897 N N . GLN A 1 110 ? -12.101 -9.484 27.111 1.00 82.56 110 GLN A N 1
ATOM 898 C CA . GLN A 1 110 ? -12.125 -8.112 26.622 1.00 82.56 110 GLN A CA 1
ATOM 899 C C . GLN A 1 110 ? -13.456 -7.458 27.004 1.00 82.56 110 GLN A C 1
ATOM 901 O O . GLN A 1 110 ? -14.526 -8.038 26.784 1.00 82.56 110 GLN A O 1
ATOM 906 N N . ASP A 1 111 ? -13.395 -6.253 27.564 1.00 83.56 111 ASP A N 1
ATOM 907 C CA . ASP A 1 111 ? -14.581 -5.430 27.784 1.00 83.56 111 ASP A CA 1
ATOM 908 C C . ASP A 1 111 ? -15.167 -4.924 26.450 1.00 83.56 111 ASP A C 1
ATOM 910 O O . ASP A 1 111 ? -14.677 -5.222 25.354 1.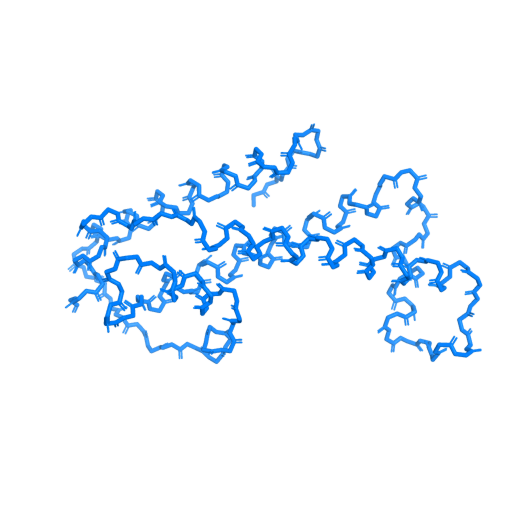00 83.56 111 ASP A O 1
ATOM 914 N N . LEU A 1 112 ? -16.300 -4.220 26.518 1.00 81.50 112 LEU A N 1
ATOM 915 C CA . LEU A 1 112 ? -16.978 -3.744 25.314 1.00 81.50 112 LEU A CA 1
ATOM 916 C C . LEU A 1 112 ? -16.110 -2.761 24.513 1.00 81.50 112 LEU A C 1
ATOM 918 O O . LEU A 1 112 ? -16.077 -2.885 23.290 1.00 81.50 112 LEU A O 1
ATOM 922 N N . ALA A 1 113 ? -15.400 -1.853 25.187 1.00 77.56 113 ALA A N 1
ATOM 923 C CA . ALA A 1 113 ? -14.542 -0.853 24.555 1.00 77.56 113 ALA A CA 1
ATOM 924 C C . ALA A 1 113 ? -13.367 -1.513 23.818 1.00 77.56 113 ALA A C 1
ATOM 926 O O . ALA A 1 113 ? -13.182 -1.289 22.624 1.00 77.56 113 ALA A O 1
ATOM 927 N N . THR A 1 114 ? -12.682 -2.452 24.472 1.00 75.44 114 THR A N 1
ATOM 928 C CA . THR A 1 114 ? -11.600 -3.263 23.898 1.00 75.44 114 THR A CA 1
ATOM 929 C C . THR A 1 114 ? -12.068 -4.040 22.669 1.00 75.44 114 THR A C 1
ATOM 931 O O . THR A 1 114 ? -11.419 -4.012 21.623 1.00 75.44 114 THR A O 1
ATOM 934 N N . ARG A 1 115 ? -13.233 -4.700 22.738 1.00 78.25 115 ARG A N 1
ATOM 935 C CA . ARG A 1 115 ? -13.789 -5.431 21.582 1.00 78.25 115 ARG A CA 1
ATOM 936 C C . ARG A 1 115 ? -14.164 -4.505 20.431 1.00 78.25 115 ARG A C 1
ATOM 938 O O . ARG A 1 115 ? -13.969 -4.870 19.273 1.00 78.25 115 ARG A O 1
ATOM 945 N N . GLN A 1 116 ? -14.725 -3.337 20.734 1.00 75.56 116 GLN A N 1
ATOM 946 C CA . GLN A 1 116 ? -15.071 -2.337 19.728 1.00 75.56 116 GLN A CA 1
ATOM 947 C C . GLN A 1 116 ? -13.815 -1.773 19.064 1.00 75.56 116 GLN A C 1
ATOM 949 O O . GLN A 1 116 ? -13.775 -1.725 17.840 1.00 75.56 116 GLN A O 1
ATOM 954 N N . ALA A 1 117 ? -12.774 -1.451 19.831 1.00 74.88 117 ALA A N 1
ATOM 955 C CA . ALA A 1 117 ? -11.492 -0.988 19.312 1.00 74.88 117 ALA A CA 1
ATOM 956 C C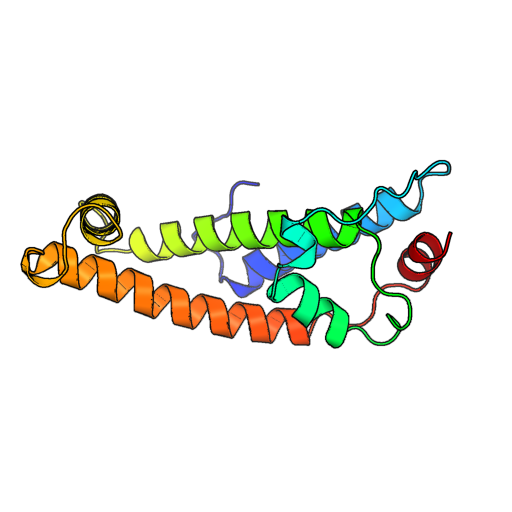 . ALA A 1 117 ? -10.842 -2.030 18.388 1.00 74.88 117 ALA A C 1
ATOM 958 O O . ALA A 1 117 ? -10.504 -1.718 17.247 1.00 74.88 117 ALA A O 1
ATOM 959 N N . VAL A 1 118 ? -10.756 -3.295 18.822 1.00 75.75 118 VAL A N 1
ATOM 960 C CA . VAL A 1 118 ? -10.241 -4.398 17.988 1.00 75.75 118 VAL A CA 1
ATOM 961 C C . VAL A 1 118 ? -11.046 -4.550 16.700 1.00 75.75 118 VAL A C 1
ATOM 963 O O . VAL A 1 118 ? -10.462 -4.682 15.626 1.00 75.75 118 VAL A O 1
ATOM 966 N N . ARG A 1 119 ? -12.379 -4.489 16.779 1.00 77.44 119 ARG A N 1
ATOM 967 C CA . ARG A 1 119 ? -13.246 -4.591 15.602 1.00 77.44 119 ARG A CA 1
ATOM 968 C C . ARG A 1 119 ? -13.068 -3.412 14.646 1.00 77.44 119 ARG A C 1
ATOM 970 O O . ARG A 1 119 ? -12.939 -3.636 13.452 1.00 77.44 119 ARG A O 1
ATOM 977 N N . ILE A 1 120 ? -13.009 -2.185 15.160 1.00 74.31 120 ILE A N 1
ATOM 978 C CA . ILE A 1 120 ? -12.776 -0.975 14.363 1.00 74.31 120 ILE A CA 1
ATOM 979 C C . ILE A 1 120 ? -11.448 -1.097 13.618 1.00 74.31 120 ILE A C 1
ATOM 981 O O . ILE A 1 120 ? -11.423 -0.897 12.408 1.00 74.31 120 ILE A O 1
ATOM 985 N N . VAL A 1 121 ? -10.361 -1.468 14.298 1.00 74.06 121 VAL A N 1
ATOM 986 C CA . VAL A 1 121 ? -9.048 -1.622 13.653 1.00 74.06 121 VAL A CA 1
ATOM 987 C C . VAL A 1 121 ? -9.052 -2.757 12.632 1.00 74.06 121 VAL A C 1
ATOM 989 O O . VAL A 1 121 ? -8.485 -2.603 11.554 1.00 74.06 121 VAL A O 1
ATOM 992 N N . HIS A 1 122 ? -9.721 -3.872 12.921 1.00 79.56 122 HIS A N 1
ATOM 993 C CA . HIS A 1 122 ? -9.856 -4.979 11.978 1.00 79.56 122 HIS A CA 1
ATOM 994 C C . HIS A 1 122 ? -10.639 -4.581 10.714 1.00 79.56 122 HIS A C 1
ATOM 996 O O . HIS A 1 122 ? -10.198 -4.854 9.594 1.00 79.56 122 HIS A O 1
ATOM 1002 N N . ASP A 1 123 ? -11.780 -3.912 10.878 1.00 79.75 123 ASP A N 1
ATOM 1003 C CA . ASP A 1 123 ? -12.643 -3.485 9.775 1.00 79.75 123 ASP A CA 1
ATOM 1004 C C . ASP A 1 123 ? -11.913 -2.452 8.898 1.00 79.75 123 ASP A C 1
ATOM 1006 O O . ASP A 1 123 ? -11.827 -2.612 7.678 1.00 79.75 123 ASP A O 1
ATOM 1010 N N . HIS A 1 124 ? -11.274 -1.456 9.516 1.00 77.50 124 HIS A N 1
ATOM 1011 C CA . HIS A 1 124 ? -10.446 -0.472 8.814 1.00 77.50 124 HIS A CA 1
ATOM 1012 C C . HIS A 1 124 ? -9.204 -1.095 8.167 1.00 77.50 124 HIS A C 1
ATOM 1014 O O . HIS A 1 124 ? -8.864 -0.758 7.033 1.00 77.50 124 HIS A O 1
ATOM 1020 N N . GLY A 1 125 ? -8.552 -2.045 8.840 1.00 81.25 125 GLY A N 1
ATOM 1021 C CA . GLY A 1 125 ? -7.417 -2.793 8.306 1.00 81.25 125 GLY A CA 1
ATOM 1022 C C . GLY A 1 125 ? -7.785 -3.623 7.078 1.00 81.25 125 GLY A C 1
ATOM 1023 O O . GLY A 1 125 ? -6.992 -3.706 6.142 1.00 81.25 125 GLY A O 1
ATOM 1024 N N . THR A 1 126 ? -9.001 -4.172 7.038 1.00 83.44 126 THR A N 1
ATOM 1025 C CA . THR A 1 126 ? -9.533 -4.899 5.875 1.00 83.44 126 THR A CA 1
ATOM 1026 C C . THR A 1 126 ? -9.777 -3.958 4.697 1.00 83.44 126 THR A C 1
ATOM 1028 O O . THR A 1 126 ? -9.366 -4.257 3.577 1.00 83.44 126 THR A O 1
ATOM 1031 N N . VAL A 1 127 ? -10.397 -2.796 4.935 1.00 82.25 127 VAL A N 1
ATOM 1032 C CA . VAL A 1 127 ? -10.606 -1.776 3.891 1.00 82.25 127 VAL A CA 1
ATOM 1033 C C . VAL A 1 127 ? -9.269 -1.297 3.325 1.00 82.25 127 VAL A C 1
ATOM 1035 O O . VAL A 1 127 ? -9.102 -1.222 2.108 1.00 82.25 127 VAL A O 1
ATOM 1038 N N . LEU A 1 128 ? -8.299 -1.032 4.200 1.00 84.81 128 LEU A N 1
ATOM 1039 C CA . LEU A 1 128 ? -6.955 -0.621 3.816 1.00 84.81 128 LEU A CA 1
ATOM 1040 C C . LEU A 1 128 ? -6.225 -1.704 3.007 1.00 84.81 128 LEU A C 1
ATOM 1042 O O . LEU A 1 128 ? -5.597 -1.384 2.000 1.00 84.81 128 LEU A O 1
ATOM 1046 N N . ASP A 1 129 ? -6.323 -2.974 3.409 1.00 88.25 129 ASP A N 1
ATOM 1047 C CA . ASP A 1 129 ? -5.754 -4.112 2.674 1.00 88.25 129 ASP A CA 1
ATOM 1048 C C . ASP A 1 129 ? -6.332 -4.212 1.258 1.00 88.25 129 ASP A C 1
ATOM 1050 O O . ASP A 1 129 ? -5.581 -4.291 0.285 1.00 88.25 129 ASP A O 1
ATOM 1054 N N . LEU A 1 130 ? -7.661 -4.157 1.127 1.00 88.69 130 LEU A N 1
ATOM 1055 C CA . LEU A 1 130 ? -8.340 -4.209 -0.169 1.00 88.69 130 LEU A CA 1
ATOM 1056 C C . LEU A 1 130 ? -7.943 -3.033 -1.063 1.00 88.69 130 LEU A C 1
ATOM 1058 O O . LEU A 1 130 ? -7.631 -3.233 -2.240 1.00 88.69 130 LEU A O 1
ATOM 1062 N N . TRP A 1 131 ? -7.906 -1.822 -0.505 1.00 89.00 131 TRP A N 1
ATOM 1063 C CA . TRP A 1 131 ? -7.481 -0.635 -1.236 1.00 89.00 131 TRP A CA 1
ATOM 1064 C C . TRP A 1 131 ? -6.019 -0.752 -1.687 1.00 89.00 131 TRP A C 1
ATOM 1066 O O . TRP A 1 131 ? -5.747 -0.565 -2.870 1.00 89.00 131 TRP A O 1
ATOM 1076 N N . LEU A 1 132 ? -5.087 -1.167 -0.820 1.00 89.94 132 LEU A N 1
ATOM 1077 C CA . LEU A 1 132 ? -3.680 -1.366 -1.196 1.00 89.94 132 LEU A CA 1
ATOM 1078 C C . LEU A 1 132 ? -3.521 -2.397 -2.311 1.00 89.94 132 LEU A C 1
ATOM 1080 O O . LEU A 1 132 ? -2.820 -2.132 -3.286 1.00 89.94 132 LEU A O 1
ATOM 1084 N N . ARG A 1 133 ? -4.202 -3.545 -2.223 1.00 91.19 133 ARG A N 1
ATOM 1085 C CA . ARG A 1 133 ? -4.172 -4.558 -3.291 1.00 91.19 133 ARG A CA 1
ATOM 1086 C C . ARG A 1 133 ? -4.663 -3.984 -4.614 1.00 91.19 133 ARG A C 1
ATOM 1088 O O . ARG A 1 133 ? -4.021 -4.174 -5.646 1.00 91.19 133 ARG A O 1
ATOM 1095 N N . HIS A 1 134 ? -5.767 -3.241 -4.590 1.00 89.56 134 HIS A N 1
ATOM 1096 C CA . HIS A 1 134 ? -6.271 -2.567 -5.779 1.00 89.56 134 HIS A CA 1
ATOM 1097 C C . HIS A 1 134 ? -5.252 -1.566 -6.347 1.00 89.56 134 HIS A C 1
ATOM 1099 O O . HIS A 1 134 ? -5.020 -1.543 -7.552 1.00 89.56 134 HIS A O 1
ATOM 1105 N N . ARG A 1 135 ? -4.580 -0.771 -5.509 1.00 88.25 135 ARG A N 1
ATOM 1106 C CA . ARG A 1 135 ? -3.564 0.179 -5.983 1.00 88.25 135 ARG A CA 1
ATOM 1107 C C . ARG A 1 135 ? -2.338 -0.520 -6.577 1.00 88.25 135 ARG A C 1
ATOM 1109 O O . ARG A 1 135 ? -1.839 -0.088 -7.612 1.00 88.25 135 ARG A O 1
ATOM 1116 N N . LEU A 1 136 ? -1.868 -1.592 -5.944 1.00 89.12 136 LEU A N 1
ATOM 1117 C CA . LEU A 1 136 ? -0.649 -2.306 -6.335 1.00 89.12 136 LEU A CA 1
ATOM 1118 C C . LEU A 1 136 ? -0.815 -3.120 -7.622 1.00 89.12 136 LEU A C 1
ATOM 1120 O O . LEU A 1 136 ? 0.111 -3.207 -8.419 1.00 89.12 136 LEU A O 1
ATOM 1124 N N . THR A 1 137 ? -2.016 -3.640 -7.872 1.00 89.31 137 THR A N 1
ATOM 1125 C CA . THR A 1 137 ? -2.362 -4.276 -9.158 1.00 89.31 137 THR A CA 1
ATOM 1126 C C . THR A 1 137 ? -2.449 -3.283 -10.322 1.00 89.31 137 THR A C 1
ATOM 1128 O O . THR A 1 137 ? -2.485 -3.695 -11.475 1.00 89.31 137 THR A O 1
ATOM 1131 N N . ASN A 1 138 ? -2.451 -1.975 -10.037 1.00 85.88 138 ASN A N 1
ATOM 1132 C CA . ASN A 1 138 ? -2.615 -0.901 -11.017 1.00 85.88 138 ASN A CA 1
ATOM 1133 C C . ASN A 1 138 ? -1.438 0.100 -11.014 1.00 85.88 138 ASN A C 1
ATOM 1135 O O . ASN A 1 138 ? -1.611 1.263 -11.377 1.00 85.88 138 ASN A O 1
ATOM 1139 N N . LEU A 1 139 ? -0.227 -0.315 -10.613 1.00 79.44 139 LEU A N 1
ATOM 1140 C CA . LEU A 1 139 ? 0.948 0.580 -10.558 1.00 79.44 139 LEU A CA 1
ATOM 1141 C C . LEU A 1 139 ? 1.410 1.105 -11.926 1.00 79.44 139 LEU A C 1
ATOM 1143 O O . LEU A 1 139 ? 2.102 2.134 -11.984 1.00 79.44 139 LEU A O 1
ATOM 1147 N N . GLY A 1 140 ? 1.014 0.413 -12.997 1.00 76.31 140 GLY A N 1
ATOM 1148 C CA . GLY A 1 140 ? 1.473 0.651 -14.359 1.00 76.31 140 GLY A CA 1
ATOM 1149 C C . GLY A 1 140 ? 2.912 0.182 -14.582 1.00 76.31 140 GLY A C 1
ATOM 1150 O O . GLY A 1 140 ? 3.652 -0.085 -13.639 1.00 76.31 140 GLY A O 1
ATOM 1151 N N . ALA A 1 141 ? 3.307 0.104 -15.852 1.00 74.75 141 ALA A N 1
ATOM 1152 C CA . ALA A 1 141 ? 4.637 -0.349 -16.244 1.00 74.75 141 ALA A CA 1
ATOM 1153 C C . ALA A 1 141 ? 5.751 0.561 -15.704 1.00 74.75 141 ALA A C 1
ATOM 1155 O O . ALA A 1 141 ? 5.635 1.794 -15.734 1.00 74.75 141 ALA A O 1
ATOM 1156 N N . TRP A 1 142 ? 6.887 -0.029 -15.335 1.00 76.69 142 TRP A N 1
ATOM 1157 C CA . TRP A 1 142 ? 8.092 0.747 -15.044 1.00 76.69 142 TRP A CA 1
ATOM 1158 C C . TRP A 1 142 ? 8.682 1.419 -16.284 1.00 76.69 142 TRP A C 1
ATOM 1160 O O . TRP A 1 142 ? 8.716 0.824 -17.369 1.00 76.69 142 TRP A O 1
ATOM 1170 N N . PRO A 1 143 ? 9.258 2.629 -16.139 1.00 71.25 143 PRO A N 1
ATOM 1171 C CA . PRO A 1 143 ? 10.075 3.215 -17.188 1.00 71.25 143 PRO A CA 1
ATOM 1172 C C . PRO A 1 143 ? 11.178 2.242 -17.622 1.00 71.25 143 PRO A C 1
ATOM 1174 O O . PRO A 1 143 ? 11.886 1.668 -16.793 1.00 71.25 143 PRO A O 1
ATOM 1177 N N . ALA A 1 144 ? 11.391 2.108 -18.934 1.00 73.88 144 ALA A N 1
ATOM 1178 C CA . ALA A 1 144 ? 12.342 1.149 -19.508 1.00 73.88 144 ALA A CA 1
ATOM 1179 C C . ALA A 1 144 ? 13.781 1.275 -18.968 1.00 73.88 144 ALA A C 1
ATOM 1181 O O . ALA A 1 144 ? 14.560 0.330 -19.041 1.00 73.88 144 ALA A O 1
ATOM 1182 N N . ARG A 1 145 ? 14.161 2.444 -18.442 1.00 70.88 145 ARG A N 1
ATOM 1183 C CA . ARG A 1 145 ? 15.467 2.658 -17.810 1.00 70.88 145 ARG A CA 1
ATOM 1184 C C . ARG A 1 145 ? 15.596 1.954 -16.456 1.00 70.88 145 ARG A C 1
ATOM 1186 O O . ARG A 1 145 ? 16.636 1.359 -16.217 1.00 70.88 145 ARG A O 1
ATOM 1193 N N . VAL A 1 146 ? 14.556 1.991 -15.621 1.00 72.81 146 VAL A N 1
ATOM 1194 C CA . VAL A 1 146 ? 14.531 1.278 -14.331 1.00 72.81 146 VAL A CA 1
ATOM 1195 C C . VAL A 1 146 ? 14.540 -0.226 -14.585 1.00 72.81 146 VAL A C 1
ATOM 1197 O O . VAL A 1 146 ? 15.354 -0.935 -14.010 1.00 72.81 146 VAL A O 1
ATOM 1200 N N . ARG A 1 147 ? 13.753 -0.688 -15.569 1.00 72.31 147 ARG A N 1
ATOM 1201 C CA . ARG A 1 147 ? 13.765 -2.096 -15.998 1.00 72.31 147 ARG A CA 1
ATOM 1202 C C . ARG A 1 147 ? 15.126 -2.57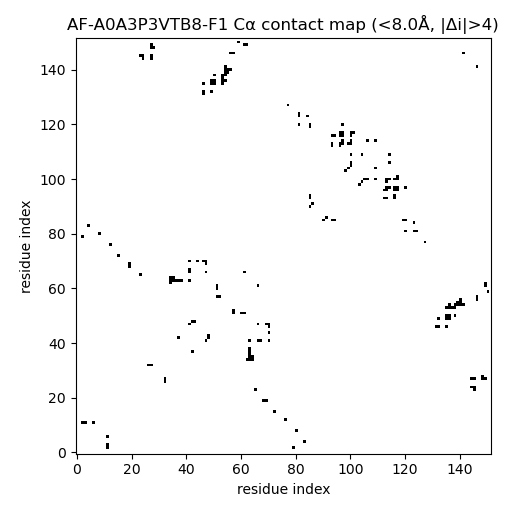4 -16.497 1.00 72.31 147 ARG A C 1
ATOM 1204 O O . ARG A 1 147 ? 15.452 -3.728 -16.311 1.00 72.31 147 ARG A O 1
ATOM 1211 N N . ARG A 1 148 ? 15.923 -1.718 -17.145 1.00 70.50 148 ARG A N 1
ATOM 1212 C CA . ARG A 1 148 ? 17.274 -2.098 -17.596 1.00 70.50 148 ARG A CA 1
ATOM 1213 C C . ARG A 1 148 ? 18.276 -2.192 -16.454 1.00 70.50 148 ARG A C 1
ATOM 1215 O O . ARG A 1 148 ? 19.084 -3.104 -16.474 1.00 70.50 148 ARG A O 1
ATOM 1222 N N . ALA A 1 149 ? 18.203 -1.281 -15.484 1.00 66.56 149 ALA A N 1
ATOM 1223 C CA . ALA A 1 149 ? 19.040 -1.348 -14.286 1.00 66.56 149 ALA A CA 1
ATOM 1224 C C . ALA A 1 149 ? 18.721 -2.570 -13.412 1.00 66.56 149 ALA A C 1
ATOM 1226 O O . ALA A 1 149 ? 19.536 -2.954 -12.591 1.00 66.56 149 ALA A O 1
ATOM 1227 N N . ALA A 1 150 ? 17.544 -3.170 -13.597 1.00 60.38 150 ALA A N 1
ATOM 1228 C CA . ALA A 1 150 ? 17.170 -4.418 -12.953 1.00 60.38 150 ALA A CA 1
ATOM 1229 C C . ALA A 1 150 ? 17.757 -5.684 -13.597 1.00 60.38 150 ALA A C 1
ATOM 1231 O O . ALA A 1 150 ? 17.583 -6.762 -13.050 1.00 60.38 150 ALA A O 1
ATOM 1232 N N . ARG A 1 151 ? 18.387 -5.574 -14.774 1.00 60.12 151 ARG A N 1
ATOM 1233 C CA . ARG A 1 151 ? 18.900 -6.717 -15.558 1.00 60.12 151 ARG A CA 1
ATOM 1234 C C . ARG A 1 151 ? 20.426 -6.827 -15.553 1.00 60.12 151 ARG A C 1
ATOM 1236 O O . ARG A 1 151 ? 20.980 -7.636 -16.293 1.00 60.12 151 ARG A O 1
ATOM 1243 N N . THR A 1 152 ? 21.093 -5.939 -14.827 1.00 51.44 152 THR A N 1
ATOM 1244 C CA . THR A 1 152 ? 22.554 -5.788 -14.768 1.00 51.44 152 THR A CA 1
ATOM 1245 C C . THR A 1 152 ? 23.026 -6.029 -13.361 1.00 51.44 152 THR A C 1
ATOM 1247 O O . THR A 1 152 ? 24.019 -6.770 -13.219 1.00 51.44 152 THR A O 1
#